Protein AF-W9SPW8-F1 (afdb_monomer)

Organism: NCBI:txid981085

Structure (mmCIF, N/CA/C/O backbone):
data_AF-W9SPW8-F1
#
_entry.id   AF-W9SPW8-F1
#
loop_
_atom_site.group_PDB
_atom_site.id
_atom_site.type_symbol
_atom_site.label_atom_id
_atom_site.label_alt_id
_atom_site.label_comp_id
_atom_site.label_asym_id
_atom_site.label_entity_id
_atom_site.label_seq_id
_atom_site.pdbx_PDB_ins_code
_atom_site.Cartn_x
_atom_site.Cartn_y
_atom_site.Cartn_z
_atom_site.occupancy
_atom_site.B_iso_or_equiv
_atom_site.auth_seq_id
_atom_site.auth_comp_id
_atom_site.auth_asym_id
_atom_site.auth_atom_id
_atom_site.pdbx_PDB_model_num
ATOM 1 N N . MET A 1 1 ? 47.371 63.778 -18.657 1.00 44.66 1 MET A N 1
ATOM 2 C CA . MET A 1 1 ? 46.127 63.341 -19.327 1.00 44.66 1 MET A CA 1
ATOM 3 C C . MET A 1 1 ? 46.494 62.557 -20.575 1.00 44.66 1 MET A C 1
ATOM 5 O O . MET A 1 1 ? 46.923 63.207 -21.508 1.00 44.66 1 MET A O 1
ATOM 9 N N . VAL A 1 2 ? 46.335 61.228 -20.599 1.00 31.72 2 VAL A N 1
ATOM 10 C CA . VAL A 1 2 ? 45.902 60.469 -21.794 1.00 31.72 2 VAL A CA 1
ATOM 11 C C . VAL A 1 2 ? 45.245 59.181 -21.289 1.00 31.72 2 VAL A C 1
ATOM 13 O O . VAL A 1 2 ? 45.862 58.408 -20.561 1.00 31.72 2 VAL A O 1
ATOM 16 N N . SER A 1 3 ? 43.966 59.007 -21.616 1.00 35.09 3 SER A N 1
ATOM 17 C CA . SER A 1 3 ? 43.136 57.861 -21.251 1.00 35.09 3 SER A CA 1
ATOM 18 C C . SER A 1 3 ? 43.452 56.649 -22.124 1.00 35.09 3 SER A C 1
ATOM 20 O O . SER A 1 3 ? 43.559 56.777 -23.344 1.00 35.09 3 SER A O 1
ATOM 22 N N . VAL A 1 4 ? 43.513 55.462 -21.524 1.00 43.34 4 VAL A N 1
ATOM 23 C CA . VAL A 1 4 ? 43.547 54.194 -22.260 1.00 43.34 4 VAL A CA 1
ATOM 24 C C . VAL A 1 4 ? 42.189 53.987 -22.933 1.00 43.34 4 VAL A C 1
ATOM 26 O O . VAL A 1 4 ? 41.182 53.741 -22.272 1.00 43.34 4 VAL A O 1
ATOM 29 N N . ALA A 1 5 ? 42.168 54.128 -24.256 1.00 42.84 5 ALA A N 1
ATOM 30 C CA . ALA A 1 5 ? 41.026 53.809 -25.098 1.00 42.84 5 ALA A CA 1
ATOM 31 C C . ALA A 1 5 ? 40.831 52.286 -25.162 1.00 42.84 5 ALA A C 1
ATOM 33 O O . ALA A 1 5 ? 41.756 51.533 -25.478 1.00 42.84 5 ALA A O 1
ATOM 34 N N . SER A 1 6 ? 39.617 51.831 -24.864 1.00 46.03 6 SER A N 1
ATOM 35 C CA . SER A 1 6 ? 39.196 50.443 -25.012 1.00 46.03 6 SER A CA 1
ATOM 36 C C . SER A 1 6 ? 39.127 50.063 -26.496 1.00 46.03 6 SER A C 1
ATOM 38 O O . SER A 1 6 ? 38.469 50.720 -27.302 1.00 46.03 6 SER A O 1
ATOM 40 N N . ARG A 1 7 ? 39.798 48.973 -26.882 1.00 46.34 7 ARG A N 1
ATOM 41 C CA . ARG A 1 7 ? 39.591 48.340 -28.191 1.00 46.34 7 ARG A CA 1
ATOM 42 C C . ARG A 1 7 ? 38.302 47.520 -28.135 1.00 46.34 7 ARG A C 1
ATOM 44 O O . ARG A 1 7 ? 38.270 46.473 -27.495 1.00 46.34 7 ARG A O 1
ATOM 51 N N . ALA A 1 8 ? 37.247 47.992 -28.794 1.00 51.91 8 ALA A N 1
ATOM 52 C CA . ALA A 1 8 ? 36.049 47.199 -29.062 1.00 51.91 8 ALA A CA 1
ATOM 53 C C . ALA A 1 8 ? 36.220 46.406 -30.372 1.00 51.91 8 ALA A C 1
ATOM 55 O O . ALA A 1 8 ? 36.690 46.945 -31.373 1.00 51.91 8 ALA A O 1
ATOM 56 N N . ASN A 1 9 ? 35.843 45.123 -30.355 1.00 53.41 9 ASN A N 1
ATOM 57 C CA . ASN A 1 9 ? 35.918 44.219 -31.507 1.00 53.41 9 ASN A CA 1
ATOM 58 C C . ASN A 1 9 ? 34.934 44.630 -32.626 1.00 53.41 9 ASN A C 1
ATOM 60 O O . ASN A 1 9 ? 33.771 44.920 -32.336 1.00 53.41 9 ASN A O 1
ATOM 64 N N . PRO A 1 10 ? 35.339 44.585 -33.908 1.00 55.28 10 PRO A N 1
ATOM 65 C CA . PRO A 1 10 ? 34.566 45.137 -35.027 1.00 55.28 10 PRO A CA 1
ATOM 66 C C . PRO A 1 10 ? 33.356 44.294 -35.479 1.00 55.28 10 PRO A C 1
ATOM 68 O O . PRO A 1 10 ? 32.686 44.669 -36.436 1.00 55.28 10 PRO A O 1
ATOM 71 N N . LEU A 1 11 ? 33.032 43.183 -34.809 1.00 53.41 11 LEU A N 1
ATOM 72 C CA . LEU A 1 11 ? 31.968 42.258 -35.238 1.00 53.41 11 LEU A CA 1
ATOM 73 C C . LEU A 1 11 ? 30.586 42.522 -34.613 1.00 53.41 11 LEU A C 1
ATOM 75 O O . LEU A 1 11 ? 29.621 41.854 -34.965 1.00 53.41 11 LEU A O 1
ATOM 79 N N . LEU A 1 12 ? 30.455 43.501 -33.713 1.00 54.75 12 LEU A N 1
ATOM 80 C CA . LEU A 1 12 ? 29.195 43.799 -33.010 1.00 54.75 12 LEU A CA 1
ATOM 81 C C . LEU A 1 12 ? 28.399 44.971 -33.610 1.00 54.75 12 LEU A C 1
ATOM 83 O O . LEU A 1 12 ? 27.539 45.537 -32.940 1.00 54.75 12 LEU A O 1
ATOM 87 N N . ARG A 1 13 ? 28.663 45.363 -34.863 1.00 52.84 13 ARG A N 1
ATOM 88 C CA . ARG A 1 13 ? 28.033 46.550 -35.474 1.00 52.84 13 ARG A CA 1
ATOM 89 C C . ARG A 1 13 ? 26.797 46.275 -36.337 1.00 52.84 13 ARG A C 1
ATOM 91 O O . ARG A 1 13 ? 26.272 47.207 -36.933 1.00 52.84 13 ARG A O 1
ATOM 98 N N . THR A 1 14 ? 26.315 45.035 -36.395 1.00 55.03 14 THR A N 1
ATOM 99 C CA . THR A 1 14 ? 25.196 44.645 -37.275 1.00 55.03 14 THR A CA 1
ATOM 100 C C . THR A 1 14 ? 24.130 43.788 -36.590 1.00 55.03 14 THR A C 1
ATOM 102 O O . THR A 1 14 ? 23.427 43.034 -37.257 1.00 55.03 14 THR A O 1
ATOM 105 N N . VAL A 1 15 ? 23.956 43.910 -35.269 1.00 57.19 15 VAL A N 1
ATOM 106 C CA . VAL A 1 15 ? 22.806 43.295 -34.587 1.00 57.19 15 VAL A CA 1
ATOM 107 C C . VAL A 1 15 ? 21.723 44.360 -34.370 1.00 57.19 15 VAL A C 1
ATOM 109 O O . VAL A 1 15 ? 22.005 45.383 -33.744 1.00 57.19 15 VAL A O 1
ATOM 112 N N . PRO A 1 16 ? 20.498 44.174 -34.893 1.00 48.38 16 PRO A N 1
ATOM 113 C CA . PRO A 1 16 ? 19.413 45.141 -34.745 1.00 48.38 16 PRO A CA 1
ATOM 114 C C . PRO A 1 16 ? 18.988 45.322 -33.277 1.00 48.38 16 PRO A C 1
ATOM 116 O O . PRO A 1 16 ? 18.978 44.382 -32.483 1.00 48.38 16 PRO A O 1
ATOM 119 N N . HIS A 1 17 ? 18.594 46.553 -32.934 1.00 55.62 17 HIS A N 1
ATOM 120 C CA . HIS A 1 17 ? 18.339 47.071 -31.579 1.00 55.62 17 HIS A CA 1
ATOM 121 C C . HIS A 1 17 ? 17.243 46.372 -30.741 1.00 55.62 17 HIS A C 1
ATOM 123 O O . HIS A 1 17 ? 16.972 46.807 -29.625 1.00 55.62 17 HIS A O 1
ATOM 129 N N . PHE A 1 18 ? 16.630 45.283 -31.211 1.00 52.62 18 PHE A N 1
ATOM 130 C CA . PHE A 1 18 ? 15.630 44.527 -30.443 1.00 52.62 18 PHE A CA 1
ATOM 131 C C . PHE A 1 18 ? 16.229 43.433 -29.540 1.00 52.62 18 PHE A C 1
ATOM 133 O O . PHE A 1 18 ? 15.510 42.850 -28.735 1.00 52.62 18 PHE A O 1
ATOM 140 N N . LEU A 1 19 ? 17.532 43.150 -29.650 1.00 53.00 19 LEU A N 1
ATOM 141 C CA . LEU A 1 19 ? 18.200 42.065 -28.911 1.00 53.00 19 LEU A CA 1
ATOM 142 C C . LEU A 1 19 ? 19.036 42.520 -27.709 1.00 53.00 19 LEU A C 1
ATOM 144 O O . LEU A 1 19 ? 19.680 41.704 -27.055 1.00 53.00 19 LEU A O 1
ATOM 148 N N . THR A 1 20 ? 19.007 43.806 -27.369 1.00 57.47 20 THR A N 1
ATOM 149 C CA . THR A 1 20 ? 19.730 44.331 -26.207 1.00 57.47 20 THR A CA 1
ATOM 150 C C . THR A 1 20 ? 18.782 45.031 -25.256 1.00 57.47 20 THR A C 1
ATOM 152 O O . THR A 1 20 ? 18.923 46.229 -25.045 1.00 57.47 20 THR A O 1
ATOM 155 N N . TRP A 1 21 ? 17.829 44.315 -24.658 1.00 46.97 21 TRP A N 1
ATOM 156 C CA . TRP A 1 21 ? 17.174 44.809 -23.448 1.00 46.97 21 TRP A CA 1
ATOM 157 C C . TRP A 1 21 ? 17.190 43.759 -22.341 1.00 46.97 21 TRP A C 1
ATOM 159 O O . TRP A 1 21 ? 16.898 42.581 -22.526 1.00 46.97 21 TRP A O 1
ATOM 169 N N . ARG A 1 22 ? 17.669 44.247 -21.200 1.00 42.50 22 ARG A N 1
ATOM 170 C CA . ARG A 1 22 ? 17.999 43.549 -19.968 1.00 42.50 22 ARG A CA 1
ATOM 171 C C . ARG A 1 22 ? 16.788 42.883 -19.333 1.00 42.50 22 ARG A C 1
ATOM 173 O O . ARG A 1 22 ? 15.682 43.406 -19.381 1.00 42.50 22 ARG A O 1
ATOM 180 N N . GLY A 1 23 ? 17.100 41.868 -18.535 1.00 46.69 23 GLY A N 1
ATOM 181 C CA . GLY A 1 23 ? 16.341 41.543 -17.338 1.00 46.69 23 GLY A CA 1
ATOM 182 C C . GLY A 1 23 ? 16.096 40.056 -17.230 1.00 46.69 23 GLY A C 1
ATOM 183 O O . GLY A 1 23 ? 15.046 39.574 -17.635 1.00 46.69 23 GLY A O 1
ATOM 184 N N . LEU A 1 24 ? 17.041 39.335 -16.624 1.00 51.28 24 LEU A N 1
ATOM 185 C CA . LEU A 1 24 ? 16.743 38.091 -15.915 1.00 51.28 24 LEU A CA 1
ATOM 186 C C . LEU A 1 24 ? 15.808 38.437 -14.745 1.00 51.28 24 LEU A C 1
ATOM 188 O O . LEU A 1 24 ? 16.217 38.542 -13.594 1.00 51.28 24 LEU A O 1
ATOM 192 N N . GLY A 1 25 ? 14.550 38.704 -15.082 1.00 41.78 25 GLY A N 1
ATOM 193 C CA . GLY A 1 25 ? 13.437 38.723 -14.162 1.00 41.78 25 GLY A CA 1
ATOM 194 C C . GLY A 1 25 ? 13.059 37.278 -13.901 1.00 41.78 25 GLY A C 1
ATOM 195 O O . GLY A 1 25 ? 12.756 36.525 -14.827 1.00 41.78 25 GLY A O 1
ATOM 196 N N . PHE A 1 26 ? 13.130 36.901 -12.630 1.00 39.06 26 PHE A N 1
ATOM 197 C CA . PHE A 1 26 ? 12.457 35.748 -12.056 1.00 39.06 26 PHE A CA 1
ATOM 198 C C . PHE A 1 26 ? 11.133 35.497 -12.793 1.00 39.06 26 PHE A C 1
ATOM 200 O O . PHE A 1 26 ? 10.231 36.334 -12.755 1.00 39.06 26 PHE A O 1
ATOM 207 N N . ARG A 1 27 ? 11.018 34.363 -13.492 1.00 38.12 27 ARG A N 1
ATOM 208 C CA . ARG A 1 27 ? 9.734 33.917 -14.030 1.00 38.12 27 ARG A CA 1
ATOM 209 C C . ARG A 1 27 ? 8.842 33.563 -12.847 1.00 38.12 27 ARG A C 1
ATOM 211 O O . ARG A 1 27 ? 8.875 32.443 -12.346 1.00 38.12 27 ARG A O 1
ATOM 218 N N . THR A 1 28 ? 8.037 34.524 -12.416 1.00 37.66 28 THR A N 1
ATOM 219 C CA . THR A 1 28 ? 6.775 34.264 -11.738 1.00 37.66 28 THR A CA 1
ATOM 220 C C . THR A 1 28 ? 5.903 33.463 -12.701 1.00 37.66 28 THR A C 1
ATOM 222 O O . THR A 1 28 ? 5.283 33.975 -13.632 1.00 37.66 28 THR A O 1
ATOM 225 N N . ILE A 1 29 ? 5.905 32.147 -12.506 1.00 43.91 29 ILE A N 1
ATOM 226 C CA . ILE A 1 29 ? 4.851 31.265 -12.989 1.00 43.91 29 ILE A CA 1
ATOM 227 C C . ILE A 1 29 ? 3.613 31.678 -12.198 1.00 43.91 29 ILE A C 1
ATOM 229 O O . ILE A 1 29 ? 3.501 31.305 -11.039 1.00 43.91 29 ILE A O 1
ATOM 233 N N . CYS A 1 30 ? 2.793 32.548 -12.786 1.00 44.09 30 CYS A N 1
ATOM 234 C CA . CYS A 1 30 ? 1.365 32.781 -12.531 1.00 44.09 30 CYS A CA 1
ATOM 235 C C . CYS A 1 30 ? 1.018 34.229 -12.903 1.00 44.09 30 CYS A C 1
ATOM 237 O O . CYS A 1 30 ? 1.230 35.155 -12.129 1.00 44.09 30 CYS A O 1
ATOM 239 N N . SER A 1 31 ? 0.431 34.425 -14.079 1.00 39.19 31 SER A N 1
ATOM 240 C CA . SER A 1 31 ? -0.659 35.390 -14.256 1.00 39.19 31 SER A CA 1
ATOM 241 C C . SER A 1 31 ? -1.407 35.037 -15.539 1.00 39.19 31 SER A C 1
ATOM 243 O O . SER A 1 31 ? -0.810 34.829 -16.594 1.00 39.19 31 SER A O 1
ATOM 245 N N . GLY A 1 32 ? -2.719 34.855 -15.397 1.00 44.72 32 GLY A N 1
ATOM 246 C CA . GLY A 1 32 ? -3.623 34.471 -16.472 1.00 44.72 32 GLY A CA 1
ATOM 247 C C . GLY A 1 32 ? -3.675 35.513 -17.583 1.00 44.72 32 GLY A C 1
ATOM 248 O O . GLY A 1 32 ? -3.533 36.713 -17.344 1.00 44.72 32 GLY A O 1
ATOM 249 N N . ARG A 1 33 ? -3.910 35.041 -18.809 1.00 39.03 33 ARG A N 1
ATOM 250 C CA . ARG A 1 33 ? -4.201 35.902 -19.951 1.00 39.03 33 ARG A CA 1
ATOM 251 C C . ARG A 1 33 ? -5.675 35.770 -20.316 1.00 39.03 33 ARG A C 1
ATOM 253 O O . ARG A 1 33 ? -6.143 34.685 -20.645 1.00 39.03 33 ARG A O 1
ATOM 260 N N . LEU A 1 34 ? -6.357 36.906 -20.205 1.00 41.69 34 LEU A N 1
ATOM 261 C CA . LEU A 1 34 ? -7.728 37.184 -20.622 1.00 41.69 34 LEU A CA 1
ATOM 262 C C . LEU A 1 34 ? -7.916 36.883 -22.117 1.00 41.69 34 LEU A C 1
ATOM 264 O O . LEU A 1 34 ? -7.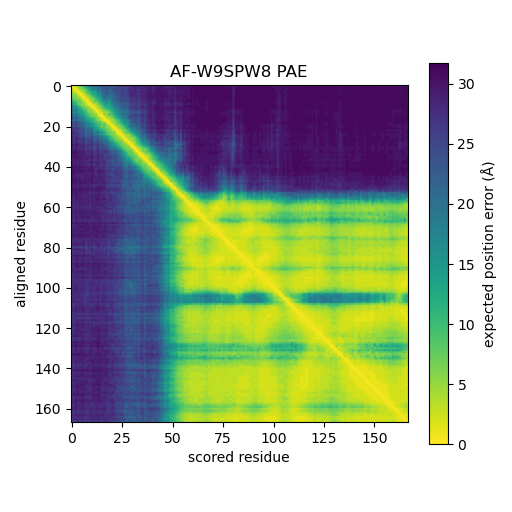009 37.111 -22.921 1.00 41.69 34 LEU A O 1
ATOM 268 N N . GLY A 1 35 ? -9.082 36.330 -22.450 1.00 36.03 35 GLY A N 1
ATOM 269 C CA . GLY A 1 35 ? -9.402 35.781 -23.762 1.00 36.03 35 GLY A CA 1
ATOM 270 C C . GLY A 1 35 ? -9.780 36.797 -24.838 1.00 36.03 35 GLY A C 1
ATOM 271 O O . GLY A 1 35 ? -9.887 37.999 -24.607 1.00 36.03 35 GLY A O 1
ATOM 272 N N . PHE A 1 36 ? -10.027 36.251 -26.025 1.00 29.98 36 PHE A N 1
ATOM 273 C CA . PHE A 1 36 ? -10.786 36.882 -27.096 1.00 29.98 36 PHE A CA 1
ATOM 274 C C . PHE A 1 36 ? -11.603 35.777 -27.777 1.00 29.98 36 PHE A C 1
ATOM 276 O O . PHE A 1 36 ? -11.038 34.925 -28.460 1.00 29.98 36 PHE A O 1
ATOM 283 N N . ALA A 1 37 ? -12.910 35.745 -27.525 1.00 38.72 37 ALA A N 1
ATOM 284 C CA . ALA A 1 37 ? -13.857 34.874 -28.212 1.00 38.72 37 ALA A CA 1
ATOM 285 C C . ALA A 1 37 ? -14.780 35.757 -29.055 1.00 38.72 37 ALA A C 1
ATOM 287 O O . ALA A 1 37 ? -15.402 36.687 -28.545 1.00 38.72 37 ALA A O 1
ATOM 288 N N . THR A 1 38 ? -14.820 35.484 -30.355 1.00 34.41 38 THR A N 1
ATOM 289 C CA . THR A 1 38 ? -15.764 36.067 -31.308 1.00 34.41 38 THR A CA 1
ATOM 290 C C . THR A 1 38 ? -17.151 35.461 -31.103 1.00 34.41 38 THR A C 1
ATOM 292 O O . THR A 1 38 ? -17.285 34.245 -30.993 1.00 34.41 38 THR A O 1
ATOM 295 N N . LEU A 1 39 ? -18.162 36.326 -31.045 1.00 45.03 39 LEU A N 1
ATOM 296 C CA . LEU A 1 39 ? -19.577 36.005 -30.862 1.00 45.03 39 LEU A CA 1
ATOM 297 C C . LEU A 1 39 ? -20.181 35.317 -32.101 1.00 45.03 39 LEU A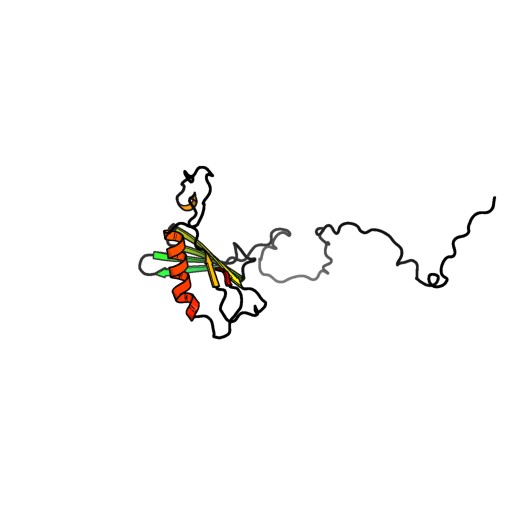 C 1
ATOM 299 O O . LEU A 1 39 ? -20.092 35.864 -33.198 1.00 45.03 39 LEU A O 1
ATOM 303 N N . SER A 1 40 ? -20.874 34.194 -31.897 1.00 42.53 40 SER A N 1
ATOM 304 C CA . SER A 1 40 ? -22.076 33.795 -32.653 1.00 42.53 40 SER A CA 1
ATOM 305 C C . SER A 1 40 ? -22.840 32.711 -31.870 1.00 42.53 40 SER A C 1
ATOM 307 O O . SER A 1 40 ? -22.236 31.738 -31.429 1.00 42.53 40 SER A O 1
ATOM 309 N N . GLU A 1 41 ? -24.136 32.948 -31.665 1.00 40.78 41 GLU A N 1
ATOM 310 C CA . GLU A 1 41 ? -25.082 32.333 -30.710 1.00 40.78 41 GLU A CA 1
ATOM 311 C C . GLU A 1 41 ? -25.668 30.945 -31.151 1.00 40.78 41 GLU A C 1
ATOM 313 O O . GLU A 1 41 ? -25.102 30.323 -32.047 1.00 40.78 41 GLU A O 1
ATOM 318 N N . PRO A 1 42 ? -26.763 30.401 -30.554 1.00 60.69 42 PRO A N 1
ATOM 319 C CA . PRO A 1 42 ? -26.731 29.354 -29.522 1.00 60.69 42 PRO A CA 1
ATOM 320 C C . PRO A 1 42 ? -27.561 28.099 -29.904 1.00 60.69 42 PRO A C 1
ATOM 322 O O . PRO A 1 42 ? -28.299 28.116 -30.882 1.00 60.69 42 PRO A O 1
ATOM 325 N N . LEU A 1 43 ? -27.503 27.011 -29.121 1.00 33.88 43 LEU A N 1
ATOM 326 C CA . LEU A 1 43 ? -28.581 26.004 -29.022 1.00 33.88 43 LEU A CA 1
ATOM 327 C C . LEU A 1 43 ? -28.356 25.097 -27.801 1.00 33.88 43 LEU A C 1
ATOM 329 O O . LEU A 1 43 ? -27.228 24.750 -27.468 1.00 33.88 43 LEU A O 1
ATOM 333 N N . GLY A 1 44 ? -29.453 24.800 -27.107 1.00 41.19 44 GLY A N 1
ATOM 334 C CA . GLY A 1 44 ? -29.492 24.461 -25.688 1.00 41.19 44 GLY A CA 1
ATOM 335 C C . GLY A 1 44 ? -28.843 23.146 -25.258 1.00 41.19 44 GLY A C 1
ATOM 336 O O . GLY A 1 44 ? -28.992 22.094 -25.874 1.00 41.19 44 GLY A O 1
ATOM 337 N N . THR A 1 45 ? -28.200 23.218 -24.101 1.00 43.12 45 THR A N 1
ATOM 338 C CA . THR A 1 45 ? -28.294 22.240 -23.013 1.00 43.12 45 THR A CA 1
ATOM 339 C C . THR A 1 45 ? -27.801 22.972 -21.774 1.00 43.12 45 THR A C 1
ATOM 341 O O . THR A 1 45 ? -26.709 23.536 -21.798 1.00 43.12 45 THR A O 1
ATOM 344 N N . ASP A 1 46 ? -28.625 23.036 -20.732 1.00 39.38 46 ASP A N 1
ATOM 345 C CA . ASP A 1 46 ? -28.315 23.736 -19.486 1.00 39.38 46 ASP A CA 1
ATOM 346 C C . ASP A 1 46 ? -27.194 22.996 -18.739 1.00 39.38 46 ASP A C 1
ATOM 348 O O . ASP A 1 46 ? -27.418 22.209 -17.822 1.00 39.38 46 ASP A O 1
ATOM 352 N N . ALA A 1 47 ? -25.958 23.207 -19.181 1.00 59.06 47 ALA A N 1
ATOM 353 C CA . ALA A 1 47 ? -24.757 22.945 -18.418 1.00 59.06 47 ALA A CA 1
ATOM 354 C C . ALA A 1 47 ? -24.251 24.304 -17.939 1.00 59.06 47 ALA A C 1
ATOM 356 O O . ALA A 1 47 ? -23.645 25.061 -18.697 1.00 59.06 47 ALA A O 1
ATOM 357 N N . GLU A 1 48 ? -24.555 24.618 -16.683 1.00 53.31 48 GLU A N 1
ATOM 358 C CA . GLU A 1 48 ? -24.031 25.787 -15.979 1.00 53.31 48 GLU A CA 1
ATOM 359 C C . GLU A 1 48 ? -22.515 25.924 -16.230 1.00 53.31 48 GLU A C 1
ATOM 361 O O . GLU A 1 48 ? -21.753 24.998 -15.918 1.00 53.31 48 GLU A O 1
ATOM 366 N N . PRO A 1 49 ? -22.035 27.044 -16.805 1.00 54.47 49 PRO A N 1
ATOM 367 C CA . PRO A 1 49 ? -20.618 27.229 -17.063 1.00 54.47 49 PRO A CA 1
ATOM 368 C C . PRO A 1 49 ? -19.871 27.359 -15.734 1.00 54.47 49 PRO A C 1
ATOM 370 O O . PRO A 1 49 ? -20.032 28.323 -14.984 1.00 54.47 49 PRO A O 1
ATOM 373 N N . SER A 1 50 ? -19.019 26.372 -15.452 1.00 59.44 50 SER A N 1
ATOM 374 C CA . SER A 1 50 ? -18.155 26.341 -14.275 1.00 59.44 50 SER A CA 1
ATOM 375 C C . SER A 1 50 ? -17.319 27.620 -14.184 1.00 59.44 50 SER A C 1
ATOM 377 O O . SER A 1 50 ? -16.470 27.886 -15.039 1.00 59.44 50 SER A O 1
ATOM 379 N N . VAL A 1 51 ? -17.559 28.389 -13.124 1.00 61.88 51 VAL A N 1
ATOM 380 C CA . VAL A 1 51 ? -16.819 29.594 -12.740 1.00 61.88 51 VAL A CA 1
ATOM 381 C C . VAL A 1 51 ? -15.309 29.350 -12.855 1.00 61.88 51 VAL A C 1
ATOM 383 O O . VAL A 1 51 ? -14.767 28.400 -12.285 1.00 61.88 51 VAL A O 1
ATOM 386 N N . ALA A 1 52 ? -14.615 30.210 -13.602 1.00 53.91 52 ALA A N 1
ATOM 387 C CA . ALA A 1 52 ? -13.177 30.113 -13.803 1.00 53.91 52 ALA A CA 1
ATOM 388 C C . ALA A 1 52 ? -12.422 30.209 -12.464 1.00 53.91 52 ALA A C 1
ATOM 390 O O . ALA A 1 52 ? -12.344 31.270 -11.849 1.00 53.91 52 ALA A O 1
ATOM 391 N N . GLY A 1 53 ? -11.834 29.086 -12.044 1.00 58.78 53 GLY A N 1
ATOM 392 C CA . GLY A 1 53 ? -10.804 29.033 -11.006 1.00 58.78 53 GLY A CA 1
ATOM 393 C C . GLY A 1 53 ? -10.688 27.701 -10.267 1.00 58.78 53 GLY A C 1
ATOM 394 O O . GLY A 1 53 ? -9.589 27.331 -9.859 1.00 58.78 53 GLY A O 1
ATOM 395 N N . THR A 1 54 ? -11.776 26.942 -10.122 1.00 63.66 54 THR A N 1
ATOM 396 C CA . THR A 1 54 ? -11.739 25.648 -9.424 1.00 63.66 54 THR A CA 1
ATOM 397 C C . THR A 1 54 ? -11.747 24.529 -10.450 1.00 63.66 54 THR A C 1
ATOM 399 O O . THR A 1 54 ? -12.765 24.251 -11.075 1.00 63.66 54 THR A O 1
ATOM 402 N N . LYS A 1 55 ? -10.597 23.877 -10.651 1.00 71.12 55 LYS A N 1
ATOM 403 C CA . LYS A 1 55 ? -10.527 22.670 -11.477 1.00 71.12 55 LYS A CA 1
ATOM 404 C C . LYS A 1 55 ? -11.344 21.581 -10.777 1.00 71.12 55 LYS A C 1
ATOM 406 O O . LYS A 1 55 ? -10.855 20.964 -9.832 1.00 71.12 55 LYS A O 1
ATOM 411 N N . VAL A 1 56 ? -12.592 21.393 -11.202 1.00 70.56 56 VAL A N 1
ATOM 412 C CA . VAL A 1 56 ? -13.445 20.299 -10.730 1.00 70.56 56 VAL A CA 1
ATOM 413 C C . VAL A 1 56 ? -12.764 19.002 -11.150 1.00 70.56 56 VAL A C 1
ATOM 415 O O . VAL A 1 56 ? -12.480 18.783 -12.327 1.00 70.56 56 VAL A O 1
ATOM 418 N N . LEU A 1 57 ? -12.380 18.192 -10.165 1.00 79.88 57 LEU A N 1
ATOM 419 C CA . LEU A 1 57 ? -11.709 16.926 -10.414 1.00 79.88 57 LEU A CA 1
ATOM 420 C C . LEU A 1 57 ? -12.785 15.852 -10.546 1.00 79.88 57 LEU A C 1
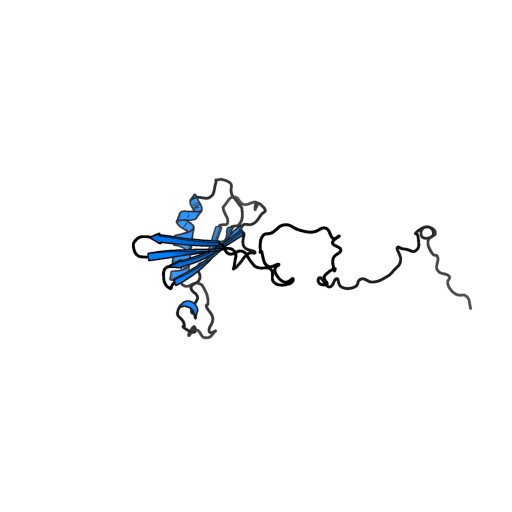ATOM 422 O O . LEU A 1 57 ? -13.515 15.585 -9.593 1.00 79.88 57 LEU A O 1
ATOM 426 N N . GLU A 1 58 ? -12.866 15.249 -11.726 1.00 86.50 58 GLU A N 1
ATOM 427 C CA . GLU A 1 58 ? -13.710 14.081 -11.961 1.00 86.50 58 GLU A CA 1
ATOM 428 C C . GLU A 1 58 ? 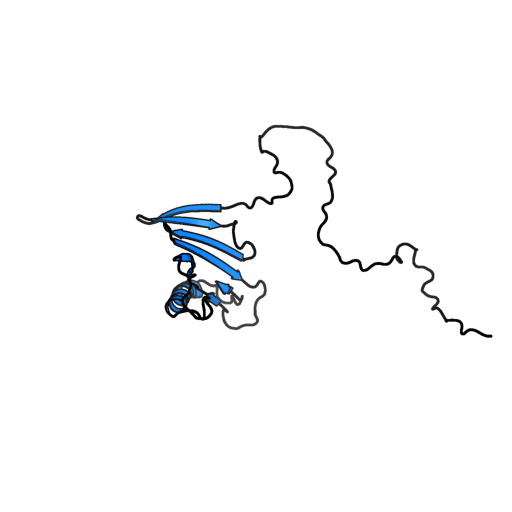-13.343 12.977 -10.967 1.00 86.50 58 GLU A C 1
ATOM 430 O O . GLU A 1 58 ? -12.166 12.664 -10.756 1.00 86.50 58 GLU A O 1
ATOM 435 N N . THR A 1 59 ? -14.366 12.442 -10.305 1.00 90.06 59 THR A N 1
ATOM 436 C CA . THR A 1 59 ? -14.236 11.358 -9.335 1.00 90.06 59 THR A CA 1
ATOM 437 C C . THR A 1 59 ? -15.021 10.177 -9.872 1.00 90.06 59 THR A C 1
ATOM 439 O O . THR A 1 59 ? -16.211 10.310 -10.145 1.00 90.06 59 THR A O 1
ATOM 442 N N . PHE A 1 60 ? -14.358 9.035 -10.004 1.00 93.50 60 PHE A N 1
ATOM 443 C CA . PHE A 1 60 ? -15.004 7.785 -10.384 1.00 93.50 60 PHE A CA 1
ATOM 444 C C . PHE A 1 60 ? -15.231 6.974 -9.119 1.00 93.50 60 PHE A C 1
ATOM 446 O O . PHE A 1 60 ? -14.304 6.809 -8.319 1.00 93.50 60 PHE A O 1
ATOM 453 N N . ARG A 1 61 ? -16.472 6.537 -8.919 1.00 94.75 61 ARG A N 1
ATOM 454 C CA . ARG A 1 61 ? -16.881 5.731 -7.774 1.00 94.75 61 ARG A CA 1
ATOM 455 C C . ARG A 1 61 ? -17.630 4.514 -8.271 1.00 94.75 61 ARG A C 1
ATOM 457 O O . ARG A 1 61 ? -18.581 4.662 -9.032 1.00 94.75 61 ARG A O 1
ATOM 4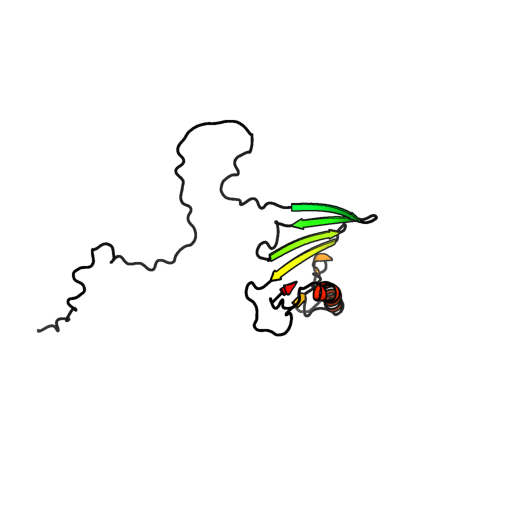64 N N . GLU A 1 62 ? -17.198 3.350 -7.825 1.00 95.12 62 GLU A N 1
ATOM 465 C CA . GLU A 1 62 ? -17.864 2.085 -8.096 1.00 95.12 62 GLU A CA 1
ATOM 466 C C . GLU A 1 62 ? -18.123 1.373 -6.775 1.00 95.12 62 GLU A C 1
ATOM 468 O O . GLU A 1 62 ? -17.269 1.348 -5.885 1.00 95.12 62 GLU A O 1
ATOM 473 N N . GLU A 1 63 ? -19.318 0.813 -6.649 1.00 95.31 63 GLU A N 1
ATOM 474 C CA . GLU A 1 63 ? -19.755 0.084 -5.468 1.00 95.31 63 GLU A CA 1
ATOM 475 C C . GLU A 1 63 ? -20.180 -1.311 -5.909 1.00 95.31 63 GLU A C 1
ATOM 477 O O . GLU A 1 63 ? -20.886 -1.468 -6.909 1.00 95.31 63 GLU A O 1
ATOM 482 N N . PHE A 1 64 ? -19.727 -2.331 -5.191 1.00 94.56 64 PHE A N 1
ATOM 483 C CA . PHE A 1 64 ? -20.128 -3.706 -5.450 1.00 94.56 64 PHE A CA 1
ATOM 484 C C . PHE A 1 64 ? -20.263 -4.489 -4.150 1.00 94.56 64 PHE A C 1
ATOM 486 O O . PHE A 1 64 ? -19.552 -4.266 -3.169 1.00 94.56 64 PHE A O 1
ATOM 493 N N . GLU A 1 65 ? -21.201 -5.427 -4.151 1.00 94.38 65 GLU A N 1
ATOM 494 C CA . GLU A 1 65 ? -21.514 -6.254 -2.994 1.00 94.38 65 GLU A CA 1
ATOM 495 C C . GLU A 1 65 ? -20.687 -7.540 -3.023 1.00 94.38 65 GLU A C 1
ATOM 497 O O . GLU A 1 65 ? -20.661 -8.269 -4.017 1.00 94.38 65 GLU A O 1
ATOM 502 N N . VAL A 1 66 ? -20.017 -7.841 -1.910 1.00 92.75 66 VAL A N 1
ATOM 503 C CA . VAL A 1 66 ? -19.309 -9.108 -1.703 1.00 92.75 66 VAL A CA 1
ATOM 504 C C . VAL A 1 66 ? -19.855 -9.769 -0.444 1.00 92.75 66 VAL A C 1
ATOM 506 O O . VAL A 1 66 ? -19.519 -9.406 0.687 1.00 92.75 66 VAL A O 1
ATOM 509 N N . GLY A 1 67 ? -20.717 -10.766 -0.643 1.00 91.81 67 GLY A N 1
ATOM 510 C CA . GLY A 1 67 ? -21.410 -11.445 0.449 1.00 91.81 67 GLY A CA 1
ATOM 511 C C . GLY A 1 67 ? -22.396 -10.508 1.145 1.00 91.81 67 GLY A C 1
ATOM 512 O O . GLY A 1 67 ? -23.428 -10.180 0.580 1.00 91.81 67 GLY A O 1
ATOM 513 N N . LEU A 1 68 ? -22.079 -10.100 2.376 1.00 91.38 68 LEU A N 1
ATOM 514 C CA . LEU A 1 68 ? -22.900 -9.182 3.182 1.00 91.38 68 LEU A CA 1
ATOM 515 C C . LEU A 1 68 ? -22.285 -7.781 3.315 1.00 91.38 68 LEU A C 1
ATOM 517 O O . LEU A 1 68 ? -22.796 -6.966 4.078 1.00 91.38 68 LEU A O 1
ATOM 521 N N . ARG A 1 69 ? -21.158 -7.518 2.644 1.00 92.94 69 ARG A N 1
ATOM 522 C CA . ARG A 1 69 ? -20.417 -6.257 2.763 1.00 92.94 69 ARG A CA 1
ATOM 523 C C . ARG A 1 69 ? -20.418 -5.515 1.440 1.00 92.94 69 ARG A C 1
ATOM 525 O O . ARG A 1 69 ? -20.266 -6.131 0.385 1.00 92.94 69 ARG A O 1
ATOM 532 N N . ILE A 1 70 ? -20.538 -4.195 1.517 1.00 93.75 70 ILE A N 1
ATOM 533 C CA . ILE A 1 70 ? -20.445 -3.304 0.361 1.00 93.75 70 ILE A CA 1
ATOM 534 C C . ILE A 1 70 ? -19.000 -2.817 0.272 1.00 93.75 70 ILE A C 1
ATOM 536 O O . ILE A 1 70 ? -18.461 -2.250 1.226 1.00 93.75 70 ILE A O 1
ATOM 540 N N . ILE A 1 71 ? -18.365 -3.065 -0.871 1.00 95.88 71 ILE A N 1
ATOM 541 C CA . ILE A 1 71 ? -17.029 -2.565 -1.178 1.00 95.88 71 ILE A CA 1
ATOM 542 C C . ILE A 1 71 ? -17.177 -1.352 -2.086 1.00 95.88 71 ILE A C 1
ATOM 544 O O . ILE A 1 71 ? -17.882 -1.388 -3.091 1.00 95.88 71 ILE A O 1
ATOM 548 N N . THR A 1 72 ? -16.485 -0.281 -1.721 1.00 95.75 72 THR A N 1
ATOM 549 C CA . THR A 1 72 ? -16.471 0.989 -2.446 1.00 95.75 72 THR A CA 1
ATOM 550 C C . THR A 1 72 ? -15.068 1.255 -2.975 1.00 95.75 72 THR A C 1
ATOM 552 O O . THR A 1 72 ? -14.074 1.106 -2.257 1.00 95.75 72 THR A O 1
ATOM 555 N N . LEU A 1 73 ? -14.979 1.634 -4.245 1.00 96.00 73 LEU A N 1
ATOM 556 C CA . LEU A 1 73 ? -13.747 2.034 -4.913 1.00 96.00 73 LEU A CA 1
ATOM 557 C C . LEU A 1 73 ? -13.902 3.465 -5.392 1.00 96.00 73 LEU A C 1
ATOM 559 O O . LEU A 1 73 ? -14.773 3.752 -6.208 1.00 96.00 73 LEU A O 1
ATOM 563 N N . GLU A 1 74 ? -13.040 4.361 -4.920 1.00 95.50 74 GLU A N 1
ATOM 564 C CA . GLU A 1 74 ? -13.011 5.742 -5.392 1.00 95.50 74 GLU A CA 1
ATOM 565 C C . GLU A 1 74 ? -11.646 6.096 -5.991 1.00 95.50 74 GLU A C 1
ATOM 567 O O . GLU A 1 74 ? -10.603 5.878 -5.370 1.00 95.50 74 GLU A O 1
ATOM 572 N N . THR A 1 75 ? -11.633 6.711 -7.174 1.00 95.81 75 THR A N 1
ATOM 573 C CA . THR A 1 75 ? -10.411 7.218 -7.819 1.00 95.81 75 THR A CA 1
ATOM 574 C C . THR A 1 75 ? -10.605 8.622 -8.407 1.00 95.81 75 THR A C 1
ATOM 576 O O . THR A 1 75 ? -11.721 9.123 -8.534 1.00 95.81 75 THR A O 1
ATOM 579 N N . GLY A 1 76 ? -9.500 9.307 -8.717 1.00 91.19 76 GLY A N 1
ATOM 580 C CA . GLY A 1 76 ? -9.481 10.638 -9.345 1.00 91.19 76 GLY A CA 1
ATOM 581 C C . GLY A 1 76 ? -9.414 11.827 -8.377 1.00 91.19 76 GLY A C 1
ATOM 582 O O . GLY A 1 76 ? -8.928 12.897 -8.754 1.00 91.19 76 GLY A O 1
ATOM 583 N N . LYS A 1 77 ? -9.805 11.640 -7.109 1.00 90.62 77 LYS A N 1
ATOM 584 C CA . LYS A 1 77 ? -9.826 12.716 -6.101 1.00 90.62 77 LYS A CA 1
ATOM 585 C C . LYS A 1 77 ? -8.484 12.941 -5.391 1.00 90.62 77 LYS A C 1
ATOM 587 O O . LYS A 1 77 ? -8.102 14.087 -5.166 1.00 90.62 77 LYS A O 1
ATOM 592 N N . ILE A 1 78 ? -7.773 11.870 -5.025 1.00 92.75 78 ILE A N 1
ATOM 593 C CA . ILE A 1 78 ? -6.561 11.901 -4.180 1.00 92.75 78 ILE A CA 1
ATOM 594 C C . ILE A 1 78 ? -5.363 11.331 -4.957 1.00 92.75 78 ILE A C 1
ATOM 596 O O . ILE A 1 78 ? -5.540 10.491 -5.831 1.00 92.75 78 ILE A O 1
ATOM 600 N N . ALA A 1 79 ? -4.149 11.808 -4.648 1.00 92.69 79 ALA A N 1
ATOM 601 C CA . ALA A 1 79 ? -2.875 11.263 -5.141 1.00 92.69 79 ALA A CA 1
ATOM 602 C C . ALA A 1 79 ? -2.763 11.118 -6.677 1.00 92.69 79 ALA A C 1
ATOM 604 O O . ALA A 1 79 ? -2.163 10.180 -7.186 1.00 92.69 79 ALA A O 1
ATOM 605 N N . ARG A 1 80 ? -3.267 12.106 -7.431 1.00 91.31 80 ARG A N 1
ATOM 606 C CA . ARG A 1 80 ? -3.291 12.106 -8.912 1.00 91.31 80 ARG A CA 1
ATOM 607 C C . ARG A 1 80 ? -1.925 12.099 -9.606 1.00 91.31 80 ARG A C 1
ATOM 609 O O . ARG A 1 80 ? -1.867 11.942 -10.819 1.00 91.31 80 ARG A O 1
ATOM 616 N N . PHE A 1 81 ? -0.852 12.368 -8.867 1.00 92.94 81 PHE A N 1
ATOM 617 C CA . PHE A 1 81 ? 0.505 12.302 -9.405 1.00 92.94 81 PHE A CA 1
ATOM 618 C C . PHE A 1 81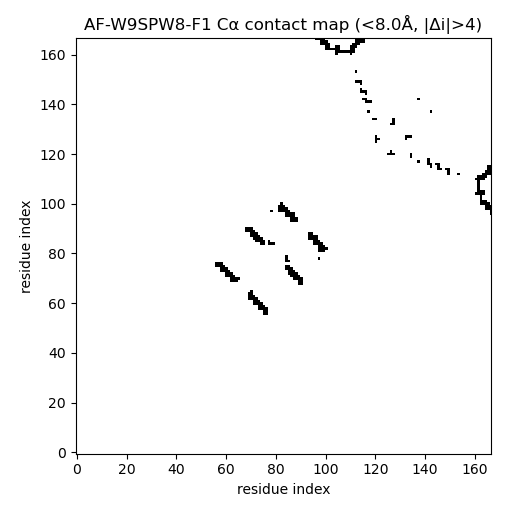 ? 1.054 10.874 -9.431 1.00 92.94 81 PHE A C 1
ATOM 620 O O . PHE A 1 81 ? 2.008 10.622 -10.163 1.00 92.94 81 PHE A O 1
ATOM 627 N N . ALA A 1 82 ? 0.462 9.956 -8.661 1.00 95.00 82 ALA A N 1
ATOM 628 C CA . ALA A 1 82 ? 0.770 8.541 -8.773 1.00 95.00 82 ALA A CA 1
ATOM 629 C C . ALA A 1 82 ? 0.234 7.988 -10.102 1.00 95.00 82 ALA A C 1
ATOM 631 O O . ALA A 1 82 ? -0.723 8.522 -10.667 1.00 95.00 82 ALA A O 1
ATOM 632 N N . ASN A 1 83 ? 0.842 6.910 -10.601 1.00 94.94 83 ASN A N 1
ATOM 633 C CA . ASN A 1 83 ? 0.375 6.245 -11.817 1.00 94.94 83 ASN A CA 1
ATOM 634 C C . ASN A 1 83 ? -1.034 5.663 -11.619 1.00 94.94 83 ASN A C 1
ATOM 636 O O . ASN A 1 83 ? -1.847 5.711 -12.538 1.00 94.94 83 ASN A O 1
ATOM 640 N N . GLY A 1 84 ? -1.321 5.155 -10.419 1.00 95.12 84 GLY A N 1
ATOM 641 C CA . GLY A 1 84 ? -2.654 4.752 -9.984 1.00 95.12 84 GLY A CA 1
ATOM 642 C C . GLY A 1 84 ? -2.876 5.107 -8.517 1.00 95.12 84 GLY A C 1
ATOM 643 O O . GLY A 1 84 ? -1.955 5.020 -7.708 1.00 95.12 84 GLY A O 1
ATOM 644 N N . ALA A 1 85 ? -4.092 5.522 -8.171 1.00 96.81 85 ALA A N 1
ATOM 645 C CA . ALA A 1 85 ? -4.489 5.790 -6.793 1.00 96.81 85 ALA A CA 1
ATOM 646 C C . ALA A 1 85 ? -5.959 5.423 -6.597 1.00 96.81 85 ALA A C 1
ATOM 648 O O . ALA A 1 85 ? -6.822 5.891 -7.348 1.00 96.81 85 ALA A O 1
ATOM 649 N N . VAL A 1 86 ? -6.239 4.598 -5.592 1.00 96.94 86 VAL A N 1
ATOM 650 C CA . VAL A 1 86 ? -7.590 4.130 -5.274 1.00 96.94 86 VAL A CA 1
ATOM 651 C C . VAL A 1 86 ? -7.804 4.194 -3.769 1.00 96.94 86 VAL A C 1
ATOM 653 O O . VAL A 1 86 ? -6.986 3.710 -2.986 1.00 96.94 86 VAL A O 1
ATOM 656 N N . VAL A 1 87 ? -8.918 4.798 -3.368 1.00 96.44 87 VAL A N 1
ATOM 657 C CA . VAL A 1 87 ? -9.438 4.703 -2.006 1.00 96.44 87 VAL A CA 1
ATOM 658 C C . VAL A 1 87 ? -10.406 3.530 -1.976 1.00 96.44 87 VAL A C 1
ATOM 660 O O . VAL A 1 87 ? -11.468 3.579 -2.591 1.00 96.44 87 VAL A O 1
ATOM 663 N N . LEU A 1 88 ? -10.006 2.478 -1.274 1.00 96.12 88 LEU A N 1
ATOM 664 C CA . LEU A 1 88 ? -10.816 1.302 -0.991 1.00 96.12 88 LEU A CA 1
ATOM 665 C C . LEU A 1 88 ? -11.564 1.528 0.320 1.00 96.12 88 LEU A C 1
ATOM 667 O O . LEU A 1 88 ? -10.940 1.854 1.332 1.00 96.12 88 LEU A O 1
ATOM 671 N N . GLY A 1 89 ? -12.877 1.342 0.315 1.00 95.62 89 GLY A N 1
ATOM 672 C CA . GLY A 1 89 ? -13.708 1.369 1.512 1.00 95.62 89 GLY A CA 1
ATOM 673 C C . GLY A 1 89 ? -14.460 0.058 1.682 1.00 95.62 89 GLY A C 1
ATOM 674 O O . GLY A 1 89 ? -15.130 -0.391 0.755 1.00 95.62 89 GLY A O 1
ATOM 675 N N . ILE A 1 90 ? -14.357 -0.538 2.865 1.00 95.44 90 ILE A N 1
ATOM 676 C CA . ILE A 1 90 ? -15.194 -1.659 3.296 1.00 95.44 90 ILE A CA 1
ATOM 677 C C . ILE A 1 90 ? -15.838 -1.227 4.605 1.00 95.44 90 ILE A C 1
ATOM 679 O O . ILE A 1 90 ? -15.136 -1.034 5.603 1.00 95.44 90 ILE A O 1
ATOM 683 N N . ASP A 1 91 ? -17.157 -1.064 4.587 1.00 89.50 91 ASP A N 1
ATOM 684 C CA . ASP A 1 91 ? -17.931 -0.541 5.712 1.00 89.50 91 ASP A CA 1
ATOM 685 C C . ASP A 1 91 ? -17.345 0.805 6.211 1.00 89.50 91 ASP A C 1
ATOM 687 O O . ASP A 1 91 ? -17.335 1.803 5.487 1.00 89.50 91 ASP A O 1
ATOM 691 N N . GLU A 1 92 ? -16.798 0.839 7.428 1.00 90.00 92 GLU A N 1
ATOM 692 C CA . GLU A 1 92 ? -16.165 2.026 8.023 1.00 90.00 92 GLU A CA 1
ATOM 693 C C . GLU A 1 92 ? -14.649 2.105 7.771 1.00 90.00 92 GLU A C 1
ATOM 695 O O . GLU A 1 92 ? -14.025 3.149 7.983 1.00 90.00 92 GLU A O 1
ATOM 700 N N . THR A 1 93 ? -14.029 1.017 7.306 1.00 93.50 93 THR A N 1
ATOM 701 C CA . THR A 1 93 ? -12.578 0.949 7.101 1.00 93.50 93 THR A CA 1
ATOM 702 C C . THR A 1 93 ? -12.212 1.481 5.725 1.00 93.50 93 THR A C 1
ATOM 704 O O . THR A 1 93 ? -12.720 1.003 4.712 1.00 93.50 93 THR A O 1
ATOM 707 N N . LYS A 1 94 ? -11.282 2.441 5.674 1.00 95.25 94 LYS A N 1
ATOM 708 C CA . LYS A 1 94 ? -10.780 3.021 4.422 1.00 95.25 94 LYS A CA 1
ATOM 709 C C . LYS A 1 94 ? -9.273 2.867 4.303 1.00 95.25 94 LYS A C 1
ATOM 711 O O . LYS A 1 94 ? -8.543 3.151 5.251 1.00 95.25 94 LYS A O 1
ATOM 716 N N . VAL A 1 95 ? -8.815 2.472 3.121 1.00 96.06 95 VAL A N 1
ATOM 717 C CA . VAL A 1 95 ? -7.398 2.309 2.780 1.00 96.06 95 VAL A CA 1
ATOM 718 C C . VAL A 1 95 ? -7.114 3.063 1.488 1.00 96.06 95 VAL A C 1
ATOM 720 O O . VAL A 1 95 ? -7.834 2.919 0.504 1.00 96.06 95 VAL A O 1
ATOM 723 N N . LEU A 1 96 ? -6.056 3.872 1.484 1.00 97.00 96 LEU A N 1
ATOM 724 C CA . LEU A 1 96 ? -5.529 4.486 0.270 1.00 97.00 96 LEU A CA 1
ATOM 725 C C . LEU A 1 96 ? -4.413 3.592 -0.271 1.00 97.00 96 LEU A C 1
ATOM 727 O O . LEU A 1 96 ? -3.410 3.398 0.410 1.00 97.00 96 LEU A O 1
ATOM 731 N N . SER A 1 97 ? -4.584 3.080 -1.485 1.00 97.00 97 SER A N 1
ATOM 732 C CA . SER A 1 97 ? -3.541 2.367 -2.220 1.00 97.00 97 SER A CA 1
ATOM 733 C C . SER A 1 97 ? -3.056 3.237 -3.373 1.00 97.00 97 SER A C 1
ATOM 735 O O . SER A 1 97 ? -3.860 3.779 -4.139 1.00 97.00 97 SER A O 1
ATOM 737 N N . THR A 1 98 ? -1.742 3.397 -3.482 1.00 97.44 98 THR A N 1
ATOM 738 C CA . THR A 1 98 ? -1.093 4.173 -4.539 1.00 97.44 98 THR A CA 1
ATOM 739 C C . THR A 1 98 ? -0.058 3.312 -5.224 1.00 97.44 98 THR A C 1
ATOM 741 O O . THR A 1 98 ? 0.679 2.611 -4.556 1.00 97.44 98 THR A O 1
ATOM 744 N N . VAL A 1 99 ? 0.028 3.394 -6.545 1.00 97.19 99 VAL A N 1
ATOM 745 C CA . VAL A 1 99 ? 1.030 2.671 -7.323 1.00 97.19 99 VAL A CA 1
ATOM 746 C C . VAL A 1 99 ? 1.809 3.669 -8.154 1.00 97.19 99 VAL A C 1
ATOM 748 O O . VAL A 1 99 ? 1.227 4.500 -8.864 1.00 97.19 99 VAL A O 1
ATOM 751 N N . THR A 1 100 ? 3.129 3.576 -8.087 1.00 96.62 100 THR A N 1
ATOM 752 C CA . THR A 1 100 ? 4.044 4.350 -8.921 1.00 96.62 100 THR A CA 1
ATOM 753 C C . THR A 1 100 ? 4.978 3.416 -9.672 1.00 96.62 100 THR A C 1
ATOM 755 O O . THR A 1 100 ? 5.405 2.384 -9.163 1.00 96.62 100 THR A O 1
ATOM 758 N N . SER A 1 101 ? 5.267 3.771 -10.922 1.00 95.25 101 SER A N 1
ATOM 759 C CA . SER A 1 101 ? 6.203 3.036 -11.767 1.00 95.25 101 SER A CA 1
ATOM 760 C C . SER A 1 101 ? 7.151 4.011 -12.440 1.00 95.25 101 SER A C 1
ATOM 762 O O . SER A 1 101 ? 6.721 5.011 -13.031 1.00 95.25 101 SER A O 1
ATOM 764 N N . ALA A 1 102 ? 8.441 3.694 -12.414 1.00 93.38 102 ALA A N 1
ATOM 765 C CA . ALA A 1 102 ? 9.436 4.421 -13.185 1.00 93.38 102 ALA A CA 1
ATOM 766 C C . ALA A 1 102 ? 9.177 4.254 -14.692 1.00 93.38 102 ALA A C 1
ATOM 768 O O . ALA A 1 102 ? 8.837 3.172 -15.171 1.00 93.38 102 ALA A O 1
ATOM 769 N N . LYS A 1 103 ? 9.345 5.340 -15.457 1.00 88.06 103 LYS A N 1
ATOM 770 C CA . LYS A 1 103 ? 9.140 5.337 -16.919 1.00 88.06 103 LYS A CA 1
ATOM 771 C C . LYS A 1 103 ? 10.298 4.688 -17.675 1.00 88.06 103 LYS A C 1
ATOM 773 O O . LYS A 1 103 ? 10.097 4.132 -18.748 1.00 88.06 103 LYS A O 1
ATOM 778 N N . SER A 1 104 ? 11.510 4.797 -17.142 1.00 85.19 104 SER A N 1
ATOM 779 C CA . SER A 1 104 ? 12.714 4.211 -17.725 1.00 85.19 104 SER A CA 1
ATOM 780 C C . SER A 1 104 ? 12.952 2.810 -17.179 1.00 85.19 104 SER A C 1
ATOM 782 O O . SER A 1 104 ? 12.707 2.555 -16.001 1.00 85.19 104 SER A O 1
ATOM 784 N N . ASN A 1 105 ? 13.478 1.931 -18.028 1.00 74.00 105 ASN A N 1
ATOM 785 C CA . ASN A 1 105 ? 14.023 0.654 -17.584 1.00 74.00 105 ASN A CA 1
ATOM 786 C C . ASN A 1 105 ? 15.291 0.901 -16.769 1.00 74.00 105 ASN A C 1
ATOM 788 O O . ASN A 1 105 ? 16.184 1.621 -17.226 1.00 74.00 105 ASN A O 1
ATOM 792 N N . ALA A 1 106 ? 15.376 0.299 -15.585 1.00 76.19 106 ALA A N 1
ATOM 793 C CA . ALA A 1 106 ? 16.647 0.189 -14.892 1.00 76.19 106 ALA A CA 1
ATOM 794 C C . ALA A 1 106 ? 17.502 -0.875 -15.597 1.00 76.19 106 ALA A C 1
ATOM 796 O O . ALA A 1 106 ? 16.982 -1.875 -16.094 1.00 76.19 106 ALA A O 1
ATOM 797 N N . VAL A 1 107 ? 18.820 -0.671 -15.641 1.00 76.69 107 VAL A N 1
ATOM 798 C CA . VAL A 1 107 ? 19.764 -1.730 -16.026 1.00 76.69 107 VAL A CA 1
ATOM 799 C C . VAL A 1 107 ? 19.871 -2.673 -14.828 1.00 76.69 107 VAL A C 1
ATOM 801 O O . VAL A 1 107 ? 20.756 -2.523 -13.990 1.00 76.69 107 VAL A O 1
ATOM 804 N N . ALA A 1 108 ? 18.893 -3.561 -14.681 1.00 77.75 108 ALA A N 1
ATOM 805 C CA . ALA A 1 108 ? 18.805 -4.506 -13.578 1.00 77.75 108 ALA A CA 1
ATOM 806 C C . ALA A 1 108 ? 18.355 -5.876 -14.089 1.00 77.75 108 ALA A C 1
ATOM 808 O O . ALA A 1 108 ? 17.512 -5.970 -14.976 1.00 77.75 108 ALA A O 1
ATOM 809 N N . ASP A 1 109 ? 18.895 -6.931 -13.481 1.00 87.50 109 ASP A N 1
ATOM 810 C CA . ASP A 1 109 ? 18.560 -8.325 -13.800 1.00 87.50 109 ASP A CA 1
ATOM 811 C C . ASP A 1 109 ? 17.380 -8.856 -12.959 1.00 87.50 109 ASP A C 1
ATOM 813 O O . ASP A 1 109 ? 17.030 -10.035 -13.020 1.00 87.50 109 ASP A O 1
ATOM 817 N N . PHE A 1 110 ? 16.767 -8.000 -12.135 1.00 88.81 110 PHE A N 1
ATOM 818 C CA . PHE A 1 110 ? 15.677 -8.350 -11.226 1.00 88.81 110 PHE A CA 1
ATOM 819 C C . PHE A 1 110 ? 14.606 -7.256 -11.195 1.00 88.81 110 PHE A C 1
ATOM 821 O O . PHE A 1 110 ? 14.887 -6.094 -11.474 1.00 88.81 110 PHE A O 1
ATOM 828 N N . LEU A 1 111 ? 13.379 -7.632 -10.825 1.00 91.19 111 LEU A N 1
ATOM 829 C CA . LEU A 1 111 ? 12.255 -6.710 -10.643 1.00 91.19 111 LEU A CA 1
ATOM 830 C C . LEU A 1 111 ? 12.400 -5.938 -9.314 1.00 91.19 111 LEU A C 1
ATOM 832 O O . LEU A 1 111 ? 12.219 -6.556 -8.252 1.00 91.19 111 LEU A O 1
ATOM 836 N N . PRO A 1 112 ? 12.664 -4.614 -9.336 1.00 93.62 112 PRO A N 1
ATOM 837 C CA . PRO A 1 112 ? 12.682 -3.789 -8.137 1.00 93.62 112 PRO A CA 1
ATOM 838 C C . PRO A 1 112 ? 11.240 -3.424 -7.759 1.00 93.62 112 PRO A C 1
ATOM 840 O O . PRO A 1 112 ? 10.722 -2.380 -8.144 1.00 93.62 112 PRO A O 1
ATOM 843 N N . LEU A 1 113 ? 10.583 -4.336 -7.042 1.00 94.69 113 LEU A N 1
ATOM 844 C CA . LEU A 1 113 ? 9.241 -4.153 -6.491 1.00 94.69 113 LEU A CA 1
ATOM 845 C C . LEU A 1 113 ? 9.326 -3.991 -4.974 1.00 94.69 113 LEU A C 1
ATOM 847 O O . LEU A 1 113 ? 9.767 -4.922 -4.286 1.00 94.69 113 LEU A O 1
ATOM 851 N N . THR A 1 114 ? 8.849 -2.845 -4.493 1.00 95.75 114 THR A N 1
ATOM 852 C CA . THR A 1 114 ? 8.737 -2.493 -3.073 1.00 95.75 114 THR A CA 1
ATOM 853 C C . THR A 1 114 ? 7.265 -2.314 -2.718 1.00 95.75 114 THR A C 1
ATOM 855 O O . THR A 1 114 ? 6.524 -1.676 -3.462 1.00 9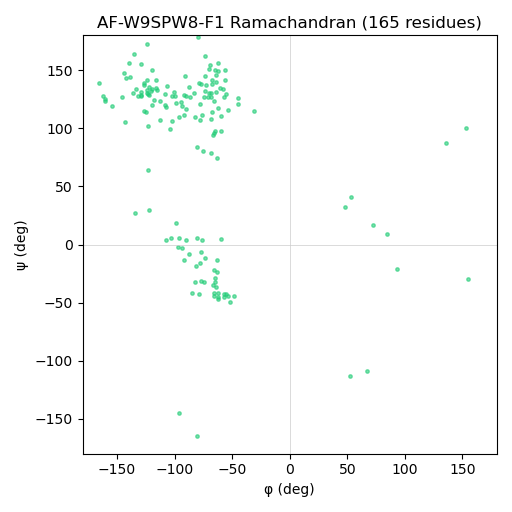5.75 114 THR A O 1
ATOM 858 N N . VAL A 1 115 ? 6.843 -2.887 -1.591 1.00 97.44 115 VAL A N 1
ATOM 859 C CA . VAL A 1 115 ? 5.470 -2.771 -1.090 1.00 97.44 115 VAL A CA 1
ATOM 860 C C . VAL A 1 115 ? 5.511 -2.280 0.349 1.00 97.44 115 VAL A C 1
ATOM 862 O O . VAL A 1 115 ? 5.995 -2.997 1.232 1.00 97.44 115 VAL A O 1
ATOM 865 N N . ASP A 1 116 ? 4.978 -1.086 0.576 1.00 96.06 116 ASP A N 1
ATOM 866 C CA . ASP A 1 116 ? 4.977 -0.418 1.870 1.00 96.06 116 ASP A CA 1
ATOM 867 C C . ASP A 1 116 ? 3.547 -0.329 2.414 1.00 96.06 116 ASP A C 1
ATOM 869 O O . ASP A 1 116 ? 2.728 0.476 1.982 1.00 96.06 116 ASP A O 1
ATOM 873 N N . TYR A 1 117 ? 3.241 -1.137 3.429 1.00 96.88 117 TYR A N 1
ATOM 874 C CA . TYR A 1 117 ? 1.971 -1.045 4.147 1.00 96.88 117 TYR A CA 1
ATOM 875 C C . TYR A 1 117 ? 2.178 -0.325 5.483 1.00 96.88 117 TYR A C 1
ATOM 877 O O . TYR A 1 117 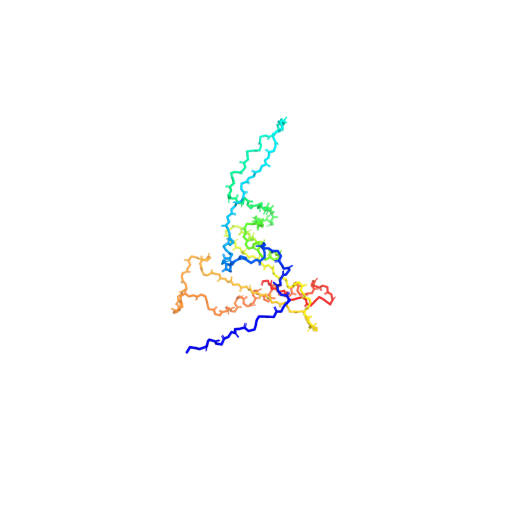? 3.045 -0.709 6.265 1.00 96.88 117 TYR A O 1
ATOM 885 N N . GLN A 1 118 ? 1.385 0.714 5.755 1.00 94.88 118 GLN A N 1
ATOM 886 C CA . GLN A 1 118 ? 1.459 1.493 6.997 1.00 94.88 118 GLN A CA 1
ATOM 887 C C . GLN A 1 118 ? 0.073 1.681 7.615 1.00 94.88 118 GLN A C 1
ATOM 889 O O . GLN A 1 118 ? -0.842 2.192 6.965 1.00 94.88 118 GLN A O 1
ATOM 894 N N . GLU A 1 119 ? -0.067 1.338 8.895 1.00 93.62 119 GLU A N 1
ATOM 895 C CA . GLU A 1 119 ? -1.290 1.552 9.665 1.00 93.62 119 GLU A CA 1
ATOM 896 C C . GLU A 1 119 ? -1.191 2.847 10.451 1.00 93.62 119 GLU A C 1
ATOM 898 O O . GLU A 1 119 ? -0.474 2.969 11.452 1.00 93.62 119 GLU A O 1
ATOM 903 N N . LYS A 1 120 ? -1.981 3.826 10.020 1.00 92.56 120 LYS A N 1
ATOM 904 C CA . LYS A 1 120 ? -1.999 5.110 10.693 1.00 92.56 120 LYS A CA 1
ATOM 905 C C . LYS A 1 120 ? -2.748 5.035 12.021 1.00 92.56 120 LYS A C 1
ATOM 907 O O . LYS A 1 120 ? -3.908 4.632 12.054 1.00 92.56 120 LYS A O 1
ATOM 912 N N . GLN A 1 121 ? -2.132 5.474 13.120 1.00 92.25 121 GLN A N 1
ATOM 913 C CA . GLN A 1 121 ? -2.763 5.417 14.455 1.00 92.25 121 GLN A CA 1
ATOM 914 C C . GLN A 1 121 ? -4.010 6.314 14.540 1.00 92.25 121 GLN A C 1
ATOM 916 O O . GLN A 1 121 ? -4.980 5.984 15.225 1.00 92.25 121 GLN A O 1
ATOM 921 N N . PHE A 1 122 ? -4.036 7.400 13.758 1.00 92.81 122 PHE A N 1
ATOM 922 C CA . PHE A 1 122 ? -5.211 8.263 13.653 1.00 92.81 122 PHE A CA 1
ATOM 923 C C . PHE A 1 122 ? -6.432 7.543 13.068 1.00 92.81 122 PHE A C 1
ATOM 925 O O . PHE A 1 122 ? -7.551 7.959 13.349 1.00 92.81 122 PHE A O 1
ATOM 932 N N . ALA A 1 123 ? -6.249 6.466 12.293 1.00 92.50 123 ALA A N 1
ATOM 933 C CA . ALA A 1 123 ? -7.366 5.692 11.752 1.00 92.50 123 ALA A CA 1
ATOM 934 C C . ALA A 1 123 ? -8.168 4.992 12.862 1.00 92.50 123 ALA A C 1
ATOM 936 O O . ALA A 1 123 ? -9.340 4.693 12.680 1.00 92.50 123 ALA A O 1
ATOM 937 N N . GLN A 1 124 ? -7.549 4.777 14.027 1.00 91.25 124 GLN A N 1
ATOM 938 C CA . GLN A 1 124 ? -8.195 4.243 15.229 1.00 91.25 124 GLN A CA 1
ATOM 939 C C . GLN A 1 124 ? -8.625 5.352 16.206 1.00 91.25 124 GLN A C 1
ATOM 941 O O . GLN A 1 124 ? -9.170 5.057 17.264 1.00 91.25 124 GLN A O 1
ATOM 946 N N . GLY A 1 125 ? -8.346 6.624 15.894 1.00 91.88 125 GLY A N 1
ATOM 947 C CA . GLY A 1 125 ? -8.583 7.750 16.802 1.00 91.88 125 GLY A CA 1
ATOM 948 C C . GLY A 1 125 ? -7.606 7.824 17.982 1.00 91.88 125 GLY A C 1
ATOM 949 O O . GLY A 1 125 ? -7.883 8.516 18.960 1.00 91.88 125 GLY A O 1
ATOM 950 N N . VAL A 1 126 ? -6.467 7.126 17.912 1.00 92.25 126 VAL A N 1
ATOM 951 C CA . VAL A 1 126 ? -5.490 7.045 19.008 1.00 92.25 126 VAL A CA 1
ATOM 952 C C . VAL A 1 126 ? -4.249 7.879 18.693 1.00 92.25 126 VAL A C 1
ATOM 954 O O . VAL A 1 126 ? -3.706 7.839 17.588 1.00 92.25 126 VAL A O 1
ATOM 957 N N . ILE A 1 127 ? -3.764 8.627 19.689 1.00 92.62 127 ILE A N 1
ATOM 958 C CA . ILE A 1 127 ? -2.475 9.325 19.614 1.00 92.62 127 ILE A CA 1
ATOM 959 C C . ILE A 1 127 ? -1.362 8.331 19.985 1.00 92.62 127 ILE A C 1
ATOM 961 O O . ILE A 1 127 ? -1.458 7.694 21.038 1.00 92.62 127 ILE A O 1
ATOM 965 N N . PRO A 1 128 ? -0.284 8.201 19.185 1.00 91.81 128 PRO A N 1
ATOM 966 C CA . PRO A 1 128 ? 0.817 7.302 19.512 1.00 91.81 128 PRO A CA 1
ATOM 967 C C . PRO A 1 128 ? 1.431 7.629 20.883 1.00 91.81 128 PRO A C 1
ATOM 969 O O . PRO A 1 128 ? 1.874 8.754 21.114 1.00 91.81 128 PRO A O 1
ATOM 972 N N . ASN A 1 129 ? 1.527 6.632 21.769 1.00 87.12 129 ASN A N 1
ATOM 973 C CA . ASN A 1 129 ? 2.128 6.776 23.106 1.00 87.12 129 ASN A CA 1
ATOM 974 C C . ASN A 1 129 ? 3.676 6.717 23.099 1.00 87.12 129 ASN A C 1
ATOM 976 O O . ASN A 1 129 ? 4.329 6.686 24.137 1.00 87.12 129 ASN A O 1
ATOM 980 N N . THR A 1 130 ? 4.297 6.659 21.920 1.00 85.44 130 THR A N 1
ATOM 981 C CA . THR A 1 130 ? 5.757 6.706 21.773 1.00 85.44 130 THR A CA 1
ATOM 982 C C . THR A 1 130 ? 6.283 8.103 22.117 1.00 85.44 130 THR A C 1
ATOM 984 O O . THR A 1 130 ? 5.602 9.097 21.878 1.00 85.44 130 THR A O 1
ATOM 987 N N . TYR A 1 131 ? 7.526 8.202 22.604 1.00 87.62 131 TYR A N 1
ATOM 988 C CA . TYR A 1 131 ? 8.175 9.477 22.953 1.00 87.62 131 TYR A CA 1
ATOM 989 C C . TYR A 1 131 ? 8.062 10.546 21.851 1.00 87.62 131 TYR A C 1
ATOM 991 O O . TYR A 1 131 ? 7.703 11.688 22.118 1.00 87.62 131 TYR A O 1
ATOM 999 N N . MET A 1 132 ? 8.292 10.160 20.590 1.00 85.88 132 MET A N 1
ATOM 1000 C CA . MET A 1 132 ? 8.200 11.072 19.444 1.00 85.88 132 MET A CA 1
ATOM 1001 C C . MET A 1 132 ? 6.762 11.383 18.998 1.00 85.88 132 MET A C 1
ATOM 1003 O O . MET A 1 132 ? 6.587 12.221 18.116 1.00 85.88 132 MET A O 1
ATOM 1007 N N . ARG A 1 133 ? 5.743 10.719 19.570 1.00 87.62 133 ARG A N 1
ATOM 1008 C CA . ARG A 1 133 ? 4.313 10.823 19.204 1.00 87.62 133 ARG A CA 1
ATOM 1009 C C . ARG A 1 133 ? 4.052 10.715 17.695 1.00 87.62 133 ARG A C 1
ATOM 1011 O O . ARG A 1 133 ? 3.142 11.336 17.154 1.00 87.62 133 ARG A O 1
ATOM 1018 N N . ARG A 1 134 ? 4.888 9.936 17.013 1.00 88.25 134 ARG A N 1
ATOM 1019 C CA . ARG A 1 134 ? 4.851 9.664 15.575 1.00 88.25 134 ARG A CA 1
ATOM 1020 C C . ARG A 1 134 ? 4.912 8.162 15.371 1.00 88.25 134 ARG A C 1
ATOM 1022 O O . ARG A 1 134 ? 5.430 7.438 16.222 1.00 88.25 134 ARG A O 1
ATOM 1029 N N . GLU A 1 135 ? 4.388 7.713 14.243 1.00 87.19 135 GLU A N 1
ATOM 1030 C CA . GLU A 1 135 ? 4.629 6.353 13.773 1.00 87.19 135 GLU A CA 1
ATOM 1031 C C . GLU A 1 135 ? 6.123 6.194 13.480 1.00 87.19 135 GLU A C 1
ATOM 1033 O O . GLU A 1 135 ? 6.749 7.081 12.897 1.00 87.19 135 GLU A O 1
ATOM 1038 N N . GLY A 1 136 ? 6.702 5.116 14.003 1.00 88.06 136 GLY A N 1
ATOM 1039 C CA . GLY A 1 136 ? 8.127 4.827 13.898 1.00 88.06 136 GLY A CA 1
ATOM 1040 C C . GLY A 1 136 ? 8.431 3.883 12.741 1.00 88.06 136 GLY A C 1
ATOM 1041 O O . GLY A 1 136 ? 7.785 3.921 11.699 1.00 88.06 136 GLY A O 1
ATOM 1042 N N . ALA A 1 137 ? 9.423 3.019 12.951 1.00 89.56 137 ALA A N 1
ATOM 1043 C CA . ALA A 1 137 ? 9.707 1.912 12.047 1.00 89.56 137 ALA A CA 1
ATOM 1044 C C . ALA A 1 137 ? 8.466 1.014 11.860 1.00 89.56 137 ALA A C 1
ATOM 1046 O O . ALA A 1 137 ? 7.659 0.903 12.793 1.00 89.56 137 ALA A O 1
ATOM 1047 N N . PRO A 1 138 ? 8.330 0.365 10.688 1.00 91.38 138 PRO A N 1
ATOM 1048 C CA . PRO A 1 138 ? 7.204 -0.512 10.418 1.00 91.38 138 PRO A CA 1
ATOM 1049 C C . PRO A 1 138 ? 7.125 -1.633 11.455 1.00 91.38 138 PRO A C 1
ATOM 1051 O O . PRO A 1 138 ? 8.129 -2.269 11.796 1.00 91.38 138 PRO A O 1
ATOM 1054 N N . LYS A 1 139 ? 5.920 -1.868 11.968 1.00 92.00 139 LYS A N 1
ATOM 1055 C CA . LYS A 1 139 ? 5.638 -2.945 12.922 1.00 92.00 139 LYS A CA 1
ATOM 1056 C C . LYS A 1 139 ? 5.650 -4.297 12.211 1.00 92.00 139 LYS A C 1
ATOM 1058 O O . LYS A 1 139 ? 5.466 -4.389 11.001 1.00 92.00 139 LYS A O 1
ATOM 1063 N N . GLU A 1 140 ? 5.769 -5.378 12.976 1.00 95.88 140 GLU A N 1
ATOM 1064 C CA . GLU A 1 140 ? 5.734 -6.740 12.422 1.00 95.88 140 GLU A CA 1
ATOM 1065 C C . GLU A 1 140 ? 4.462 -7.005 11.608 1.00 95.88 140 GLU A C 1
ATOM 1067 O O . GLU A 1 140 ? 4.537 -7.547 10.509 1.00 95.88 140 GLU A O 1
ATOM 1072 N N . ARG A 1 141 ? 3.300 -6.556 12.105 1.00 94.56 141 ARG A N 1
ATOM 1073 C CA . ARG A 1 141 ? 2.025 -6.659 11.381 1.00 94.56 141 ARG A CA 1
ATOM 1074 C C . ARG A 1 141 ? 2.094 -5.972 10.020 1.00 94.56 141 ARG A C 1
ATOM 1076 O O . ARG A 1 141 ? 1.658 -6.545 9.030 1.00 94.56 141 ARG A O 1
ATOM 1083 N N . GLU A 1 142 ? 2.665 -4.775 9.973 1.00 95.62 142 GLU A N 1
ATOM 1084 C CA . GLU A 1 142 ? 2.769 -3.987 8.749 1.00 95.62 142 GLU A CA 1
ATOM 1085 C C . GLU A 1 142 ? 3.686 -4.658 7.726 1.00 95.62 142 GLU A C 1
ATOM 1087 O O . GLU A 1 142 ? 3.319 -4.814 6.561 1.00 95.62 142 GLU A O 1
ATOM 1092 N N . LEU A 1 143 ? 4.831 -5.162 8.189 1.00 95.50 143 LEU A N 1
ATOM 1093 C CA . LEU A 1 143 ? 5.778 -5.908 7.365 1.00 95.50 143 LEU A CA 1
ATOM 1094 C C . LEU A 1 143 ? 5.158 -7.204 6.815 1.00 95.50 143 LEU A C 1
ATOM 1096 O O . LEU A 1 143 ? 5.352 -7.545 5.645 1.00 95.50 143 LEU A O 1
ATOM 1100 N N . LEU A 1 144 ? 4.403 -7.937 7.638 1.00 97.38 144 LEU A N 1
ATOM 1101 C CA . LEU A 1 144 ? 3.704 -9.149 7.208 1.00 97.38 144 LEU A CA 1
ATOM 1102 C C . LEU A 1 144 ? 2.602 -8.835 6.189 1.00 97.38 144 LEU A C 1
ATOM 1104 O O . LEU A 1 144 ? 2.499 -9.541 5.187 1.00 97.38 144 LEU A O 1
ATOM 1108 N N . CYS A 1 145 ? 1.831 -7.766 6.395 1.00 97.12 145 CYS A N 1
ATOM 1109 C CA . CYS A 1 145 ? 0.822 -7.303 5.443 1.00 97.12 145 CYS A CA 1
ATOM 1110 C C . CYS A 1 145 ? 1.443 -6.897 4.099 1.00 97.12 145 CYS A C 1
ATOM 1112 O O . CYS A 1 145 ? 0.966 -7.349 3.060 1.00 97.12 145 CYS A O 1
ATOM 1114 N N . GLY A 1 146 ? 2.552 -6.150 4.103 1.00 96.44 146 GLY A N 1
ATOM 1115 C CA . GLY A 1 146 ? 3.283 -5.817 2.873 1.00 96.44 146 GLY A CA 1
ATOM 1116 C C . GLY A 1 146 ? 3.727 -7.070 2.109 1.00 96.44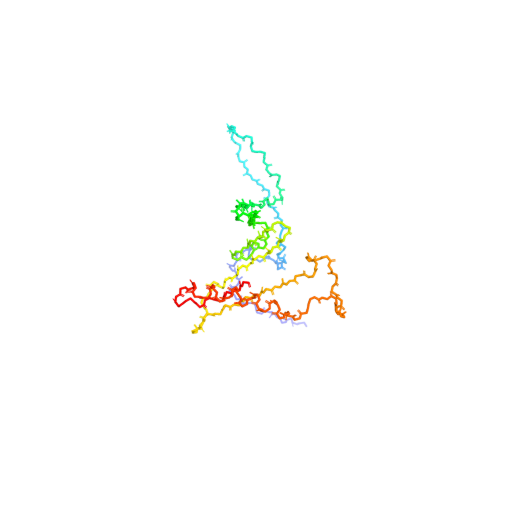 146 GLY A C 1
ATOM 1117 O O . GLY A 1 146 ? 3.518 -7.188 0.903 1.00 96.44 146 GLY A O 1
ATOM 1118 N N . ARG A 1 147 ? 4.231 -8.087 2.820 1.00 97.00 147 ARG A N 1
ATOM 1119 C CA . ARG A 1 147 ? 4.600 -9.381 2.218 1.00 97.00 147 ARG A CA 1
ATOM 1120 C C . ARG A 1 147 ? 3.412 -10.176 1.680 1.00 97.00 147 ARG A C 1
ATOM 1122 O O . ARG A 1 147 ? 3.576 -10.896 0.695 1.00 97.00 147 ARG A O 1
ATOM 1129 N N . LEU A 1 148 ? 2.251 -10.098 2.331 1.00 97.69 148 LEU A N 1
ATOM 1130 C CA . LEU A 1 148 ? 1.023 -10.737 1.851 1.00 97.69 148 LEU A CA 1
ATOM 1131 C C . LEU A 1 148 ? 0.550 -10.132 0.530 1.00 97.69 148 LEU A C 1
ATOM 1133 O O . LEU A 1 148 ? 0.010 -10.866 -0.289 1.00 97.69 148 LEU A O 1
ATOM 1137 N N . ILE A 1 149 ? 0.785 -8.837 0.317 1.00 97.12 149 ILE A N 1
ATOM 1138 C CA . ILE A 1 149 ? 0.458 -8.140 -0.932 1.00 97.12 149 ILE A CA 1
ATOM 1139 C C . ILE A 1 149 ? 1.513 -8.423 -2.011 1.00 97.12 149 ILE A C 1
ATOM 1141 O O . ILE A 1 149 ? 1.150 -8.711 -3.147 1.00 97.12 149 ILE A O 1
ATOM 1145 N N . ASP A 1 150 ? 2.805 -8.410 -1.668 1.00 96.62 150 ASP A N 1
ATOM 1146 C CA . ASP A 1 150 ? 3.906 -8.627 -2.623 1.00 96.62 150 ASP A CA 1
ATOM 1147 C C . ASP A 1 150 ? 3.866 -10.028 -3.269 1.00 96.62 150 ASP A C 1
ATOM 1149 O O . ASP A 1 150 ? 3.934 -10.181 -4.490 1.00 96.62 150 ASP A O 1
ATOM 1153 N N . ARG A 1 151 ? 3.687 -11.079 -2.458 1.00 97.12 151 ARG A N 1
ATOM 1154 C CA . ARG A 1 151 ? 3.696 -12.480 -2.922 1.00 97.12 151 ARG A CA 1
ATOM 1155 C C . ARG A 1 151 ? 2.755 -12.773 -4.106 1.00 97.12 151 ARG A C 1
ATOM 1157 O O . ARG A 1 151 ? 3.226 -13.415 -5.044 1.00 97.12 151 ARG A O 1
ATOM 1164 N N . PRO A 1 152 ? 1.467 -12.373 -4.095 1.00 97.75 152 PRO A N 1
ATOM 1165 C CA . PRO A 1 152 ? 0.556 -12.630 -5.207 1.00 97.75 152 PRO A CA 1
ATOM 1166 C C . PRO A 1 152 ? 0.803 -11.735 -6.424 1.00 97.75 152 PRO A C 1
ATOM 1168 O O . PRO A 1 152 ? 0.594 -12.205 -7.538 1.00 97.75 152 PRO A O 1
ATOM 1171 N N . ILE A 1 153 ? 1.251 -10.484 -6.254 1.00 96.50 153 ILE A N 1
ATOM 1172 C CA . ILE A 1 153 ? 1.414 -9.556 -7.389 1.00 96.50 153 ILE A CA 1
ATOM 1173 C C . ILE A 1 153 ? 2.732 -9.763 -8.138 1.00 96.50 153 ILE A C 1
ATOM 1175 O O . ILE A 1 153 ? 2.776 -9.600 -9.356 1.00 96.50 153 ILE A O 1
ATOM 1179 N N . ARG A 1 154 ? 3.805 -10.168 -7.447 1.00 95.31 154 ARG A N 1
ATOM 1180 C CA . ARG A 1 154 ? 5.133 -10.371 -8.043 1.00 95.31 154 ARG A CA 1
ATOM 1181 C C . ARG A 1 154 ? 5.150 -11.309 -9.262 1.00 95.31 154 ARG A C 1
ATOM 1183 O O . ARG A 1 154 ? 5.795 -10.953 -10.245 1.00 95.31 154 ARG A O 1
ATOM 1190 N N . PRO A 1 155 ? 4.468 -12.470 -9.267 1.00 96.12 155 PRO A N 1
ATOM 1191 C CA . PRO A 1 155 ? 4.437 -13.339 -10.443 1.00 96.12 155 PRO A CA 1
ATOM 1192 C C . PRO A 1 155 ? 3.554 -12.818 -11.588 1.00 96.12 155 PRO A C 1
ATOM 1194 O O . PRO A 1 155 ? 3.629 -13.370 -12.683 1.00 96.12 155 PRO A O 1
ATOM 1197 N N . LEU A 1 156 ? 2.721 -11.793 -11.365 1.00 96.12 156 LEU A N 1
ATOM 1198 C CA . LEU A 1 156 ? 1.838 -11.240 -12.401 1.00 96.12 156 LEU A CA 1
ATOM 1199 C C . LEU A 1 156 ? 2.581 -10.334 -13.390 1.00 96.12 156 LEU A C 1
ATOM 1201 O O . LEU A 1 156 ? 2.063 -10.051 -14.470 1.00 96.12 156 LEU A O 1
ATOM 1205 N N . PHE A 1 157 ? 3.790 -9.882 -13.047 1.00 94.19 157 PHE A N 1
ATOM 1206 C CA . PHE A 1 157 ? 4.597 -9.063 -13.943 1.00 94.19 157 PHE A CA 1
ATOM 1207 C C . PHE A 1 157 ? 5.161 -9.899 -15.104 1.00 94.19 157 PHE A C 1
ATOM 1209 O O . PHE A 1 157 ? 5.656 -11.012 -14.892 1.00 94.19 157 PHE A O 1
ATOM 1216 N N . PRO A 1 158 ? 5.127 -9.376 -16.344 1.00 93.00 158 PRO A N 1
ATOM 1217 C CA . PRO A 1 158 ? 5.683 -10.078 -17.489 1.00 93.00 158 PRO A CA 1
ATOM 1218 C C . PRO A 1 158 ? 7.203 -10.239 -17.349 1.00 93.00 158 PRO A C 1
ATOM 1220 O O . PRO A 1 158 ? 7.897 -9.407 -16.761 1.00 93.00 158 PRO A O 1
ATOM 1223 N N . LYS A 1 159 ? 7.743 -11.321 -17.920 1.00 90.62 159 LYS A N 1
ATOM 1224 C CA . LYS A 1 159 ? 9.190 -11.584 -17.908 1.00 90.62 159 LYS A CA 1
ATOM 1225 C C . LYS A 1 159 ? 9.940 -10.453 -18.622 1.00 90.62 159 LYS A C 1
ATOM 1227 O O . LYS A 1 159 ? 9.547 -10.057 -19.715 1.00 90.62 159 LYS A O 1
ATOM 1232 N N . GLY A 1 160 ? 11.032 -9.978 -18.023 1.00 88.38 160 GLY A N 1
ATOM 1233 C CA . GLY A 1 160 ? 11.832 -8.870 -18.560 1.00 88.38 160 GLY A CA 1
ATOM 1234 C C . GLY A 1 160 ? 11.318 -7.471 -18.199 1.00 88.38 160 GLY A C 1
ATOM 1235 O O . GLY A 1 160 ? 11.822 -6.488 -18.733 1.00 88.38 160 GLY A O 1
ATOM 1236 N N . PHE A 1 161 ? 10.328 -7.364 -17.309 1.00 90.31 161 PHE A N 1
ATOM 1237 C CA . PHE A 1 161 ? 9.891 -6.090 -16.746 1.00 90.31 161 PHE A CA 1
ATOM 1238 C C . PHE A 1 161 ? 10.815 -5.686 -15.585 1.00 90.31 161 PHE A C 1
ATOM 1240 O O . PHE A 1 161 ? 10.790 -6.311 -14.526 1.00 90.31 161 PHE A O 1
ATOM 1247 N N . TYR A 1 162 ? 11.631 -4.649 -15.791 1.00 91.75 162 TYR A N 1
ATOM 1248 C CA . TYR A 1 162 ? 12.630 -4.159 -14.822 1.00 91.75 162 TYR A CA 1
ATOM 1249 C C . TYR A 1 162 ? 12.422 -2.686 -14.456 1.00 91.75 162 TYR A C 1
ATOM 1251 O O . TYR A 1 162 ? 13.365 -1.947 -14.163 1.00 91.75 162 TYR A O 1
ATOM 1259 N N . HIS A 1 163 ? 11.173 -2.233 -14.504 1.00 92.06 163 HIS A N 1
ATOM 1260 C CA . HIS A 1 163 ? 10.815 -0.918 -13.999 1.00 92.06 163 HIS A CA 1
ATOM 1261 C C . HIS A 1 163 ? 10.705 -0.970 -12.478 1.00 92.06 163 HIS A C 1
ATOM 1263 O O . HIS A 1 163 ? 10.163 -1.924 -11.922 1.00 92.06 163 HIS A O 1
ATOM 1269 N N . GLU A 1 164 ? 11.205 0.068 -11.813 1.00 93.56 164 GLU A N 1
ATOM 1270 C CA . GLU A 1 164 ? 10.985 0.253 -10.382 1.00 93.56 164 GLU A CA 1
ATOM 1271 C C . GLU A 1 164 ? 9.501 0.507 -10.130 1.00 93.56 164 GLU A C 1
ATOM 1273 O O . GLU A 1 164 ? 8.918 1.422 -10.722 1.00 93.56 164 GLU A O 1
ATOM 1278 N N . VAL A 1 165 ? 8.905 -0.324 -9.277 1.00 95.31 165 VAL A N 1
ATOM 1279 C CA . VAL A 1 165 ? 7.501 -0.231 -8.881 1.00 95.31 165 VAL A CA 1
ATOM 1280 C C . VAL A 1 165 ? 7.420 -0.116 -7.369 1.00 95.31 165 VAL A C 1
ATOM 1282 O O . VAL A 1 165 ? 7.988 -0.938 -6.645 1.00 95.31 165 VAL A O 1
ATOM 1285 N N . GLN A 1 166 ? 6.671 0.880 -6.909 1.00 96.19 166 GLN A N 1
ATOM 1286 C CA . GLN A 1 166 ? 6.330 1.049 -5.505 1.00 96.19 166 GLN A CA 1
ATOM 1287 C C . GLN A 1 166 ? 4.813 1.008 -5.337 1.00 96.19 166 GLN A C 1
ATOM 1289 O O . GLN A 1 166 ? 4.073 1.636 -6.105 1.00 96.19 166 GLN A O 1
ATOM 1294 N N . VAL A 1 167 ? 4.378 0.241 -4.340 1.00 96.25 167 VAL A N 1
ATOM 1295 C CA . VAL A 1 167 ? 2.978 0.078 -3.928 1.00 96.25 167 VAL A CA 1
ATOM 1296 C C . VAL A 1 167 ? 2.828 0.476 -2.469 1.00 96.25 167 VAL A C 1
ATOM 1298 O O . VAL A 1 167 ? 3.658 -0.003 -1.665 1.00 96.25 167 VAL A O 1
#

pLDDT: mean 77.65, std 22.18, range [29.98, 97.75]

Foldseek 3Di:
DDDDDDDDDPPPPPDDPPPDDDDPDDPPPDDDDDDDDDDDDDDDDPDPPPDPDDPPWDKDWDWDDDPPWIWIWIFRPPDVVAPGWIWIDIPLDIDIDGKHKDPDADPDPDAQEEEFFDDDPVSVPDQDPDPVSDDDPDDPVRVVVSVVVCVVVVVVDDPPDRIHMYD

Sequence (167 aa):
MVSVASRANPLLRTVPHFLTWRGLGFRTICSGRLGFATLSEPLGTDAEPSVAGTKVLETFREEFEVGLRIITLETGKIARFANGAVVLGIDETKVLSTVTSAKSNAVADFLPLTVDYQEKQFAQGVIPNTYMRREGAPKERELLCGRLIDRPIRPLFPKGFYHEVQV

Secondary structure (DSSP, 8-state):
---------TTSSSS-TTS--------------------------------TT--PPP-EEEEEEETTEEEEEEESSS-TTSSEEEEEEETTEEEEEEEEE-SSPPS-SS--EE------GGGGT----STTSS--SPPHHHHHHHHHHHHHHGGGSPTT----EE-

InterPro domains:
  IPR001247 Exoribonuclease, phosphorolytic domain 1 [PF01138] (68-166)
  IPR012162 Polyribonucleotide nucleotidyltransferase [PTHR11252] (5-167)
  IPR020568 Ribosomal protein uS5 domain 2-type superfamily [SSF54211] (57-167)
  IPR027408 PNPase/RNase PH domain superfamily [G3DSA:3.30.230.70] (53-167)

Radius of gyration: 29.18 Å; Cα contacts (8 Å, |Δi|>4): 158; chains: 1; bounding box: 76×77×60 Å

Mean predicted aligned error: 15.94 Å

Nearest PDB structures (foldseek):
  4nbq-assembly1_B  TM=9.770E-01  e=9.168E-10  Coxiella burnetii RSA 493
  4nbq-assembly1_A  TM=9.716E-01  e=2.867E-09  Coxiella burnetii RSA 493
  3gme-assembly1_A  TM=9.567E-01  e=2.077E-08  Escherichia coli O139:H28 str. E24377A
  5xex-assembly2_D  TM=9.727E-01  e=1.257E-07  Staphylococcus aureus subsp. aureus NCTC 8325
  5xex-assembly1_B  TM=9.825E-01  e=1.913E-07  Staphylococcus aureus subsp. aureus NCTC 8325

Solvent-accessible surface area (backbone atoms only — not comparable to full-atom values): 11314 Å² total; per-residue (Å²): 142,85,82,88,77,81,87,77,75,86,83,75,82,80,72,71,86,84,79,77,75,88,75,96,64,80,82,74,89,77,78,88,81,84,86,87,81,86,90,79,87,89,82,91,71,98,66,80,79,77,69,92,83,69,84,80,64,68,65,52,74,52,75,50,77,58,94,93,43,56,39,36,41,36,31,56,75,57,63,76,88,39,79,38,36,40,40,40,32,48,84,89,50,74,46,80,48,50,33,40,66,51,91,61,74,50,99,54,99,55,66,50,72,48,55,71,48,81,85,60,50,65,81,75,74,44,79,54,88,49,95,83,55,54,88,73,79,81,48,72,69,30,55,50,52,18,50,64,55,42,65,70,52,62,77,71,56,64,91,90,58,26,38,44,33,45,60